Protein AF-A0A364MNM3-F1 (afdb_monomer_lite)

Sequence (128 aa):
MSYVSVPKEEHDSPDAEQLAIKTRDPSGRLCDINIVLALVAVSLCFGMGVFMFFDLAYDQMKPAETTSAPQFQFNCGSSTSEARAAGCRFDSTTFTWVPPACFGEPLMEEFLGSKNWTWSLDELEYSR

InterPro domains:
  IPR053008 Phomopsin biosynthesis-associated protein [PTHR35896] (18-123)

Organism: Aspergillus flavus (NCBI:txid5059)

Secondary structure (DSSP, 8-state):
--PPPPP----------TTS--------S---HHHHHHHHHHHHHHHHHHHHHHHHHHHHHS---------------SSHHHHHHTT-EEETTTTEEE-GGG--HHHHHHHHHSS-------------

pLDDT: mean 75.51, std 19.33, range [38.69, 96.94]

Structure (mmCIF, N/CA/C/O backbone):
data_AF-A0A364MNM3-F1
#
_entry.id   AF-A0A364MNM3-F1
#
loop_
_atom_site.group_PDB
_atom_site.id
_atom_site.type_symbol
_atom_site.label_atom_id
_atom_site.label_alt_id
_atom_site.label_comp_id
_atom_site.label_asym_id
_atom_site.label_entity_id
_atom_site.label_seq_id
_atom_site.pdbx_PDB_ins_code
_atom_site.Cartn_x
_atom_site.Cartn_y
_atom_site.Cartn_z
_atom_site.occupancy
_atom_site.B_iso_or_equiv
_atom_site.auth_seq_id
_atom_site.auth_comp_id
_atom_site.auth_asym_id
_atom_site.auth_atom_id
_atom_site.pdbx_PDB_model_num
ATOM 1 N N . MET A 1 1 ? 55.264 58.672 -22.536 1.00 44.69 1 MET A N 1
ATOM 2 C CA . MET A 1 1 ? 55.292 57.460 -23.381 1.00 44.69 1 MET A CA 1
ATOM 3 C C . MET A 1 1 ? 55.267 57.920 -24.822 1.00 44.69 1 MET A C 1
ATOM 5 O O . MET A 1 1 ? 54.335 58.624 -25.177 1.00 44.69 1 MET A O 1
ATOM 9 N N . SER A 1 2 ? 56.295 57.611 -25.607 1.00 44.75 2 SER A N 1
ATOM 10 C CA . SER A 1 2 ? 56.287 57.901 -27.042 1.00 44.75 2 SER A CA 1
ATOM 11 C C . SER A 1 2 ? 56.931 56.717 -27.744 1.00 44.75 2 SER A C 1
ATOM 13 O O . SER A 1 2 ? 58.132 56.497 -27.611 1.00 44.75 2 SER A O 1
ATOM 15 N N . TYR A 1 3 ? 56.099 55.887 -28.366 1.00 47.59 3 TYR A N 1
ATOM 16 C CA . TYR A 1 3 ? 56.561 54.774 -29.181 1.00 47.59 3 TYR A CA 1
ATOM 17 C C . TYR A 1 3 ? 56.767 55.283 -30.605 1.00 47.59 3 TYR A C 1
ATOM 19 O O . TYR A 1 3 ? 55.880 55.904 -31.187 1.00 47.59 3 TYR A O 1
ATOM 27 N N . VAL A 1 4 ? 57.961 55.035 -31.133 1.00 64.88 4 VAL A N 1
ATOM 28 C CA . VAL A 1 4 ? 58.348 55.327 -32.513 1.00 64.88 4 VAL A CA 1
ATOM 29 C C . VAL A 1 4 ? 57.815 54.202 -33.400 1.00 64.88 4 VAL A C 1
ATOM 31 O O . VAL A 1 4 ? 58.068 53.030 -33.128 1.00 64.88 4 VAL A O 1
ATOM 34 N N . SER A 1 5 ? 57.062 54.542 -34.445 1.00 66.50 5 SER A N 1
ATOM 35 C CA . SER A 1 5 ? 56.583 53.588 -35.451 1.00 66.50 5 SER A CA 1
ATOM 36 C C . SER A 1 5 ? 57.693 53.242 -36.443 1.00 66.50 5 SER A C 1
ATOM 38 O O . SER A 1 5 ? 58.303 54.141 -37.020 1.00 66.50 5 SER A O 1
ATOM 40 N N . VAL A 1 6 ? 57.925 51.946 -36.657 1.00 61.34 6 VAL A N 1
ATOM 41 C CA . VAL A 1 6 ? 58.889 51.423 -37.639 1.00 61.34 6 VAL A CA 1
ATOM 42 C C . VAL A 1 6 ? 58.197 51.252 -39.006 1.00 61.34 6 VAL A C 1
ATOM 44 O O . VAL A 1 6 ? 57.053 50.787 -39.027 1.00 61.34 6 VAL A O 1
ATOM 47 N N . PRO A 1 7 ? 58.839 51.623 -40.134 1.00 57.09 7 PRO A N 1
ATOM 48 C CA . PRO A 1 7 ? 58.269 51.486 -41.477 1.00 57.09 7 PRO A CA 1
ATOM 49 C C . PRO A 1 7 ? 58.069 50.029 -41.910 1.00 57.09 7 PRO A C 1
ATOM 51 O O . PRO A 1 7 ? 58.791 49.125 -41.494 1.00 57.09 7 PRO A O 1
ATOM 54 N N . LYS A 1 8 ? 57.062 49.820 -42.759 1.00 46.16 8 LYS A N 1
ATOM 55 C CA . LYS A 1 8 ? 56.681 48.530 -43.336 1.00 46.16 8 LYS A CA 1
ATOM 56 C C . LYS A 1 8 ? 57.558 48.271 -44.568 1.00 46.16 8 LYS A C 1
ATOM 58 O O . LYS A 1 8 ? 57.409 48.978 -45.556 1.00 46.16 8 LYS A O 1
ATOM 63 N N . GLU A 1 9 ? 58.447 47.283 -44.501 1.00 47.34 9 GLU A N 1
ATOM 64 C CA . GLU A 1 9 ? 59.219 46.836 -45.666 1.00 47.34 9 GLU A CA 1
ATOM 65 C C . GLU A 1 9 ? 58.348 45.917 -46.532 1.00 47.34 9 GLU A C 1
ATOM 67 O O . GLU A 1 9 ? 57.872 44.864 -46.097 1.00 47.34 9 GLU A O 1
ATOM 72 N N . GLU A 1 10 ? 58.098 46.385 -47.749 1.00 51.00 10 GLU A N 1
ATOM 73 C CA . GLU A 1 10 ? 57.408 45.698 -48.830 1.00 51.00 10 GLU A CA 1
ATOM 74 C C . GLU A 1 10 ? 58.451 44.886 -49.600 1.00 51.00 10 GLU A C 1
ATOM 76 O O . GLU A 1 10 ? 59.300 45.445 -50.286 1.00 51.00 10 GLU A O 1
ATOM 81 N N . HIS A 1 11 ? 58.432 43.564 -49.426 1.00 47.31 11 HIS A N 1
ATOM 82 C CA . HIS A 1 11 ? 59.335 42.669 -50.141 1.00 47.31 11 HIS A CA 1
ATOM 83 C C . HIS A 1 11 ? 58.652 42.166 -51.419 1.00 47.31 11 HIS A C 1
ATOM 85 O O . HIS A 1 11 ? 57.806 41.276 -51.360 1.00 47.31 11 HIS A O 1
ATOM 91 N N . ASP A 1 12 ? 59.046 42.791 -52.530 1.00 40.38 12 ASP A N 1
ATOM 92 C CA . ASP A 1 12 ? 59.033 42.368 -53.938 1.00 40.38 12 ASP A CA 1
ATOM 93 C C . ASP A 1 12 ? 57.970 41.361 -54.419 1.00 40.38 12 ASP A C 1
ATOM 95 O O . ASP A 1 12 ? 58.007 40.166 -54.120 1.00 40.38 12 ASP A O 1
ATOM 99 N N . SER A 1 13 ? 57.115 41.851 -55.325 1.00 54.59 13 SER A N 1
ATOM 100 C CA . SER A 1 13 ? 56.492 41.059 -56.396 1.00 54.59 13 SER A CA 1
ATOM 101 C C . SER A 1 13 ? 57.550 40.756 -57.470 1.00 54.59 13 SER A C 1
ATOM 103 O O . SER A 1 13 ? 58.354 41.639 -57.779 1.00 54.59 13 SER A O 1
ATOM 105 N N . PRO A 1 14 ? 57.577 39.553 -58.075 1.00 42.69 14 PRO A N 1
ATOM 106 C CA . PRO A 1 14 ? 56.899 39.432 -59.366 1.00 42.69 14 PRO A CA 1
ATOM 107 C C . PRO A 1 14 ? 56.291 38.043 -59.620 1.00 42.69 14 PRO A C 1
ATOM 109 O O . PRO A 1 14 ? 56.967 37.018 -59.591 1.00 42.69 14 PRO A O 1
ATOM 112 N N . ASP A 1 15 ? 55.001 38.026 -59.935 1.00 49.91 15 ASP A N 1
ATOM 113 C CA . ASP A 1 15 ? 54.444 37.440 -61.161 1.00 49.91 15 ASP A CA 1
ATOM 114 C C . ASP A 1 15 ? 55.298 36.371 -61.870 1.00 49.91 15 ASP A C 1
ATOM 116 O O . ASP A 1 15 ? 55.808 36.572 -62.972 1.00 49.91 15 ASP A O 1
ATOM 120 N N . ALA A 1 16 ? 55.402 35.186 -61.283 1.00 48.28 16 ALA A N 1
ATOM 121 C CA . ALA A 1 16 ? 55.762 33.996 -62.031 1.00 48.28 16 ALA A CA 1
ATOM 122 C C . ALA A 1 16 ? 55.070 32.790 -61.405 1.00 48.28 16 ALA A C 1
ATOM 124 O O . ALA A 1 16 ? 55.284 32.448 -60.248 1.00 48.28 16 ALA A O 1
ATOM 125 N N . GLU A 1 17 ? 54.256 32.134 -62.225 1.00 42.16 17 GLU A N 1
ATOM 126 C CA . GLU A 1 17 ? 53.735 30.793 -61.985 1.00 42.16 17 GLU A CA 1
ATOM 127 C C . GLU A 1 17 ? 52.415 30.677 -61.197 1.00 42.16 17 GLU A C 1
ATOM 129 O O . GLU A 1 17 ? 52.239 29.862 -60.295 1.00 42.16 17 GLU A O 1
ATOM 134 N N . GLN A 1 18 ? 51.379 31.300 -61.766 1.00 47.16 18 GLN A N 1
ATOM 135 C CA . GLN A 1 18 ? 50.028 30.712 -61.916 1.00 47.16 18 GLN A CA 1
ATOM 136 C C . GLN A 1 18 ? 50.027 29.334 -62.649 1.00 47.16 18 GLN A C 1
ATOM 138 O O . GLN A 1 18 ? 49.079 28.980 -63.347 1.00 47.16 18 GLN A O 1
ATOM 143 N N . LEU A 1 19 ? 51.098 28.547 -62.527 1.00 49.34 19 LEU A N 1
ATOM 144 C CA . LEU A 1 19 ? 51.330 27.262 -63.188 1.00 49.34 19 LEU A CA 1
ATOM 145 C C . LEU A 1 19 ? 51.934 26.212 -62.243 1.00 49.34 19 LEU A C 1
ATOM 147 O O . LEU A 1 19 ? 52.217 25.106 -62.684 1.00 49.34 19 LEU A O 1
ATOM 151 N N . ALA A 1 20 ? 52.002 26.455 -60.933 1.00 42.03 20 ALA A N 1
ATOM 152 C CA . ALA A 1 20 ? 51.916 25.338 -60.005 1.00 42.03 20 ALA A CA 1
ATOM 153 C C . ALA A 1 20 ? 50.441 24.950 -59.946 1.00 42.03 20 ALA A C 1
ATOM 155 O O . ALA A 1 20 ? 49.664 25.464 -59.139 1.00 42.03 20 ALA A O 1
ATOM 156 N N . ILE A 1 21 ? 50.053 24.081 -60.885 1.00 46.28 21 ILE A N 1
ATOM 157 C CA . ILE A 1 21 ? 48.891 23.203 -60.790 1.00 46.28 21 ILE A CA 1
ATOM 158 C C . ILE A 1 21 ? 48.682 22.953 -59.301 1.00 46.28 21 ILE A C 1
ATOM 160 O O . ILE A 1 21 ? 49.517 22.307 -58.668 1.00 46.28 21 ILE A O 1
ATOM 164 N N . LYS A 1 22 ? 47.597 23.497 -58.728 1.00 38.69 22 LYS A N 1
ATOM 165 C CA . LYS A 1 22 ? 47.004 22.922 -57.529 1.00 38.69 22 LYS A CA 1
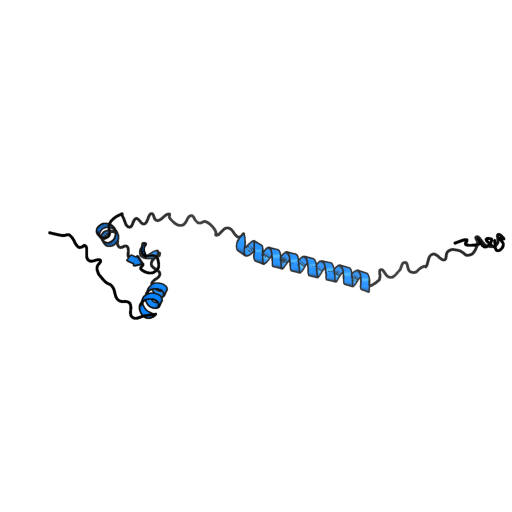ATOM 166 C C . LYS A 1 22 ? 46.823 21.476 -57.941 1.00 38.69 22 LYS A C 1
ATOM 168 O O . LYS A 1 22 ? 45.871 21.161 -58.658 1.00 38.69 22 LYS A O 1
ATOM 173 N N . THR A 1 23 ? 47.782 20.623 -57.592 1.00 47.12 23 THR A N 1
ATOM 174 C CA . THR A 1 23 ? 47.614 19.190 -57.596 1.00 47.12 23 THR A CA 1
ATOM 175 C C . THR A 1 23 ? 46.506 19.030 -56.590 1.00 47.12 23 THR A C 1
ATOM 177 O O . THR A 1 23 ? 46.680 19.039 -55.376 1.00 47.12 23 THR A O 1
ATOM 180 N N . ARG A 1 24 ? 45.299 19.077 -57.150 1.00 46.59 24 ARG A N 1
ATOM 181 C CA . ARG A 1 24 ? 44.133 18.393 -56.677 1.00 46.59 24 ARG A CA 1
ATOM 182 C C . ARG A 1 24 ? 44.686 17.052 -56.263 1.00 46.59 24 ARG A C 1
ATOM 184 O O . ARG A 1 24 ? 45.052 16.259 -57.128 1.00 46.59 24 ARG A O 1
ATOM 191 N N . ASP A 1 25 ? 44.892 16.919 -54.960 1.00 44.88 25 ASP A N 1
ATOM 192 C CA . ASP A 1 25 ? 45.336 15.684 -54.363 1.00 44.88 25 ASP A CA 1
ATOM 193 C C . ASP A 1 25 ? 44.431 14.597 -54.958 1.00 44.88 25 ASP A C 1
ATOM 195 O O . ASP A 1 25 ? 43.201 14.686 -54.836 1.00 44.88 25 ASP A O 1
ATOM 199 N N . PRO A 1 26 ? 44.994 13.644 -55.715 1.00 51.62 26 PRO A N 1
ATOM 200 C CA . PRO A 1 26 ? 44.228 12.585 -56.318 1.00 51.62 26 PRO A CA 1
ATOM 201 C C . PRO A 1 26 ? 44.000 11.459 -55.304 1.00 51.62 26 PRO A C 1
ATOM 203 O O . PRO A 1 26 ? 43.919 10.306 -55.702 1.00 51.62 26 PRO A O 1
ATOM 206 N N . SER A 1 27 ? 43.843 11.737 -54.009 1.00 50.88 27 SER A N 1
ATOM 207 C CA . SER A 1 27 ? 43.362 10.750 -53.038 1.00 50.88 27 SER A CA 1
ATOM 208 C C . SER A 1 27 ? 41.839 10.804 -52.882 1.00 50.88 27 SER A C 1
ATOM 210 O O . SER A 1 27 ? 41.266 10.835 -51.799 1.00 50.88 27 SER A O 1
ATOM 212 N N . GLY A 1 28 ? 41.144 10.793 -54.018 1.00 55.47 28 GLY A N 1
ATOM 213 C CA . GLY A 1 28 ? 39.717 10.496 -54.109 1.00 55.47 28 GLY A CA 1
ATOM 214 C C . GLY A 1 28 ? 39.456 9.002 -54.302 1.00 55.47 28 GLY A C 1
ATOM 215 O O . GLY A 1 28 ? 38.696 8.657 -55.206 1.00 55.47 28 GLY A O 1
ATOM 216 N N . ARG A 1 29 ? 40.109 8.105 -53.541 1.00 59.53 29 ARG A N 1
ATOM 217 C CA . ARG A 1 29 ? 39.884 6.643 -53.661 1.00 59.53 29 ARG A CA 1
ATOM 218 C C . ARG A 1 29 ? 39.941 5.808 -52.384 1.00 59.53 29 ARG A C 1
ATOM 220 O O . ARG A 1 29 ? 39.760 4.599 -52.469 1.00 59.53 29 ARG A O 1
ATOM 227 N N . LEU A 1 30 ? 40.080 6.416 -51.217 1.00 58.88 30 LEU A N 1
ATOM 228 C CA . LEU A 1 30 ? 39.739 5.747 -49.970 1.00 58.88 30 LEU A CA 1
ATOM 229 C C . LEU A 1 30 ? 38.903 6.754 -49.189 1.00 58.88 30 LEU A C 1
ATOM 231 O O . LEU A 1 30 ? 39.448 7.661 -48.579 1.00 58.88 30 LEU A O 1
ATOM 235 N N . CYS A 1 31 ? 37.569 6.650 -49.248 1.00 60.03 31 CYS A N 1
ATOM 236 C CA . CYS A 1 31 ? 36.773 7.111 -48.113 1.00 60.03 31 CYS A CA 1
ATOM 237 C C . CYS A 1 31 ? 37.425 6.446 -46.907 1.00 60.03 31 CYS A C 1
ATOM 239 O O . CYS A 1 31 ? 37.368 5.218 -46.829 1.00 60.03 31 CYS A O 1
ATOM 241 N N . ASP A 1 32 ? 38.162 7.216 -46.102 1.00 69.69 32 ASP A N 1
ATOM 242 C CA . ASP A 1 32 ? 39.060 6.679 -45.087 1.00 69.69 32 ASP A CA 1
ATOM 243 C C . ASP A 1 32 ? 38.313 5.602 -44.321 1.00 69.69 32 ASP A C 1
ATOM 245 O O . ASP A 1 32 ? 37.295 5.873 -43.683 1.00 69.69 32 ASP A O 1
ATOM 249 N N . ILE A 1 33 ? 38.775 4.359 -44.443 1.00 80.25 33 ILE A N 1
ATOM 250 C CA . ILE A 1 33 ? 38.101 3.199 -43.857 1.00 80.25 33 ILE A CA 1
ATOM 251 C C . ILE A 1 33 ? 37.871 3.450 -42.363 1.00 80.25 33 ILE A C 1
ATOM 253 O O . ILE A 1 33 ? 36.827 3.097 -41.839 1.00 80.25 33 ILE A O 1
ATOM 257 N N . ASN A 1 34 ? 38.779 4.177 -41.709 1.00 76.25 34 ASN A N 1
ATOM 258 C CA . ASN A 1 34 ? 38.642 4.635 -40.330 1.00 76.25 34 ASN A CA 1
ATOM 259 C C . ASN A 1 34 ? 37.472 5.611 -40.107 1.00 76.25 34 ASN A C 1
ATOM 261 O O . ASN A 1 34 ? 36.785 5.493 -39.098 1.00 76.25 34 ASN A O 1
ATOM 265 N N . ILE A 1 35 ? 37.208 6.540 -41.032 1.00 84.69 35 ILE A N 1
ATOM 266 C CA . ILE A 1 35 ? 36.047 7.443 -40.972 1.00 84.69 35 ILE A CA 1
ATOM 267 C C . ILE A 1 35 ? 34.762 6.642 -41.181 1.00 84.69 35 ILE A C 1
ATOM 269 O O . ILE A 1 35 ? 33.816 6.797 -40.414 1.00 84.69 35 ILE A O 1
ATOM 273 N N . VAL A 1 36 ? 34.730 5.739 -42.165 1.00 88.50 36 VAL A N 1
ATOM 274 C CA . VAL A 1 36 ? 33.562 4.874 -42.403 1.00 88.50 36 VAL A CA 1
ATOM 275 C C . VAL A 1 36 ? 33.300 3.972 -41.190 1.00 88.50 36 VAL A C 1
ATOM 277 O O . VAL A 1 36 ? 32.165 3.888 -40.729 1.00 88.50 36 VAL A O 1
ATOM 280 N N . LEU A 1 37 ? 34.341 3.367 -40.611 1.00 87.75 37 LEU A N 1
ATOM 281 C CA . LEU A 1 37 ? 34.251 2.552 -39.395 1.00 87.75 37 LEU A CA 1
ATOM 282 C C . LEU A 1 37 ? 33.794 3.371 -38.183 1.00 87.75 37 LEU A C 1
ATOM 284 O O . LEU A 1 37 ? 32.961 2.893 -37.417 1.00 87.75 37 LEU A O 1
ATOM 288 N N . ALA A 1 38 ? 34.279 4.605 -38.023 1.00 92.19 38 ALA A N 1
ATOM 289 C CA . ALA A 1 38 ? 33.847 5.494 -36.948 1.00 92.19 38 ALA A CA 1
ATOM 290 C C . ALA A 1 38 ? 32.366 5.877 -37.089 1.00 92.19 38 ALA A C 1
ATOM 292 O O . ALA A 1 38 ? 31.627 5.833 -36.109 1.00 92.19 38 ALA A O 1
ATOM 293 N N . LEU A 1 39 ? 31.904 6.186 -38.304 1.00 92.50 39 LEU A N 1
ATOM 294 C CA . LEU A 1 39 ? 30.497 6.503 -38.570 1.00 92.50 39 LEU A CA 1
ATOM 295 C C . LEU A 1 39 ? 29.582 5.295 -38.323 1.00 92.50 39 LEU A C 1
ATOM 297 O O . LEU A 1 39 ? 28.506 5.447 -37.739 1.00 92.50 39 LEU A O 1
ATOM 301 N N . VAL A 1 40 ? 30.023 4.093 -38.709 1.00 94.81 40 VAL A N 1
ATOM 302 C CA . VAL A 1 40 ? 29.313 2.839 -38.410 1.00 94.81 40 VAL A CA 1
ATOM 303 C C . VAL A 1 40 ? 29.262 2.601 -36.900 1.00 94.81 40 VAL A C 1
ATOM 305 O O . VAL A 1 40 ? 28.186 2.336 -36.370 1.00 94.81 40 VAL A O 1
ATOM 308 N N . ALA A 1 41 ? 30.379 2.765 -36.188 1.00 94.12 41 ALA A N 1
ATOM 309 C CA . ALA A 1 41 ? 30.437 2.593 -34.738 1.00 94.12 41 ALA A CA 1
ATOM 310 C C . ALA A 1 41 ? 29.534 3.593 -33.998 1.00 94.12 41 ALA A C 1
ATOM 312 O O . ALA A 1 41 ? 28.783 3.195 -33.113 1.00 94.12 41 ALA A O 1
ATOM 313 N N . VAL A 1 42 ? 29.540 4.871 -34.390 1.00 93.81 42 VAL A N 1
ATOM 314 C CA . VAL A 1 42 ? 28.662 5.899 -33.805 1.00 93.81 42 VAL A CA 1
ATOM 315 C C . VAL A 1 42 ? 27.193 5.574 -34.059 1.00 93.81 42 VAL A C 1
ATOM 317 O O . VAL A 1 42 ? 26.383 5.676 -33.141 1.00 93.81 42 VAL A O 1
ATOM 320 N N . SER A 1 43 ? 26.851 5.131 -35.270 1.00 93.38 43 SER A N 1
ATOM 321 C CA . SER A 1 43 ? 25.478 4.744 -35.613 1.00 93.38 43 SER A CA 1
ATOM 322 C C . SER A 1 43 ? 25.012 3.534 -34.801 1.00 93.38 43 SER A C 1
ATOM 324 O O . SER A 1 43 ? 23.881 3.523 -34.321 1.00 93.38 43 SER A O 1
ATOM 326 N N . LEU A 1 44 ? 25.888 2.547 -34.590 1.00 93.25 44 LEU A N 1
ATOM 327 C CA . LEU A 1 44 ? 25.608 1.390 -33.738 1.00 93.25 44 LEU A CA 1
ATOM 328 C C . LEU A 1 44 ? 25.451 1.799 -32.271 1.00 93.25 44 LEU A C 1
ATOM 330 O O . LEU A 1 44 ? 24.477 1.409 -31.642 1.00 93.25 44 LEU A O 1
ATOM 334 N N . CYS A 1 45 ? 26.346 2.627 -31.729 1.00 93.94 45 CYS A N 1
ATOM 335 C CA . CYS A 1 45 ? 26.247 3.116 -30.351 1.00 9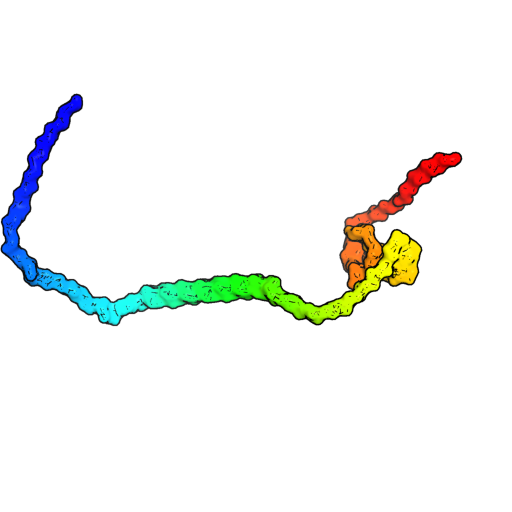3.94 45 CYS A CA 1
ATOM 336 C C . CYS A 1 45 ? 24.972 3.933 -30.123 1.00 93.94 45 CYS A C 1
ATOM 338 O O . CYS A 1 45 ? 24.301 3.759 -29.107 1.00 93.94 45 CYS A O 1
ATOM 340 N N . PHE A 1 46 ? 24.614 4.794 -31.076 1.00 92.50 46 PHE A N 1
ATOM 341 C CA . PHE A 1 46 ? 23.392 5.583 -31.003 1.00 92.50 46 PHE A CA 1
ATOM 342 C C . PHE A 1 46 ? 22.153 4.693 -31.122 1.00 92.50 46 PHE A C 1
ATOM 344 O O . PHE A 1 46 ? 21.254 4.802 -30.297 1.00 92.50 46 PHE A O 1
ATOM 351 N N . GLY A 1 47 ? 22.129 3.756 -32.074 1.00 91.62 47 GLY A N 1
ATOM 352 C CA . GLY A 1 47 ? 21.041 2.790 -32.229 1.00 91.62 47 GLY A CA 1
ATOM 353 C C . GLY A 1 47 ? 20.851 1.905 -30.997 1.00 91.62 47 GLY A C 1
ATOM 354 O O . GLY A 1 47 ? 19.722 1.710 -30.566 1.00 91.62 47 GLY A O 1
ATOM 355 N N . MET A 1 48 ? 21.939 1.439 -30.381 1.00 88.56 48 MET A N 1
ATOM 356 C CA . MET A 1 48 ? 21.908 0.647 -29.146 1.00 88.56 48 MET A CA 1
ATOM 357 C C . MET A 1 48 ? 21.456 1.477 -27.942 1.00 88.56 48 MET A C 1
ATOM 359 O O . MET A 1 48 ? 20.666 0.996 -27.139 1.00 88.56 48 MET A O 1
ATOM 363 N N . GLY A 1 49 ? 21.923 2.722 -27.813 1.00 89.44 49 GLY A N 1
ATOM 364 C CA . GLY A 1 49 ? 21.490 3.629 -26.748 1.00 89.44 49 GLY A CA 1
ATOM 365 C C . GLY A 1 49 ? 20.014 4.001 -26.874 1.00 89.44 49 GLY A C 1
ATOM 366 O O . GLY A 1 49 ? 19.293 3.986 -25.884 1.00 89.44 49 GLY A O 1
ATOM 367 N N . VAL A 1 50 ? 19.551 4.254 -28.101 1.00 89.38 50 VAL A N 1
ATOM 368 C CA . VAL A 1 50 ? 18.136 4.451 -28.424 1.00 89.38 50 VAL A CA 1
ATOM 369 C C . VAL A 1 50 ? 17.358 3.183 -28.093 1.00 89.38 50 VAL A C 1
ATOM 371 O O . VAL A 1 50 ? 16.404 3.273 -27.341 1.00 89.38 50 VAL A O 1
ATOM 374 N N . PHE A 1 51 ? 17.782 2.008 -28.554 1.00 84.12 51 PHE A N 1
ATOM 375 C CA . PHE A 1 51 ? 17.101 0.741 -28.280 1.00 84.12 51 PHE A CA 1
ATOM 376 C C . PHE A 1 51 ? 16.992 0.454 -26.777 1.00 84.12 51 PHE A C 1
ATOM 378 O O . PHE A 1 51 ? 15.894 0.226 -26.301 1.00 84.12 51 PHE A O 1
ATOM 385 N N . MET A 1 52 ? 18.076 0.601 -26.008 1.00 82.94 52 MET A N 1
ATOM 386 C CA . MET A 1 52 ? 18.052 0.428 -24.548 1.00 82.94 52 MET A CA 1
ATOM 387 C C . MET A 1 52 ? 17.177 1.466 -23.836 1.00 82.94 52 MET A C 1
ATOM 389 O O . MET A 1 52 ? 16.482 1.142 -22.876 1.00 82.94 52 MET A O 1
ATOM 393 N N . PHE A 1 53 ? 17.219 2.725 -24.279 1.00 79.06 53 PHE A N 1
ATOM 394 C CA . PHE A 1 53 ? 16.378 3.782 -23.722 1.00 79.06 53 PHE A CA 1
ATOM 395 C C . PHE A 1 53 ? 14.905 3.548 -24.057 1.00 79.06 53 PHE A C 1
ATOM 397 O O . PHE A 1 53 ? 14.043 3.753 -23.205 1.00 79.06 53 PHE A O 1
ATOM 404 N N . PHE A 1 54 ? 14.625 3.080 -25.275 1.00 73.94 54 PHE A N 1
ATOM 405 C CA . PHE A 1 54 ? 13.305 2.648 -25.686 1.00 73.94 54 PHE A CA 1
ATOM 406 C C . PHE A 1 54 ? 12.881 1.425 -24.893 1.00 73.94 54 PHE A C 1
ATOM 408 O O . PHE A 1 54 ? 11.812 1.520 -24.347 1.00 73.94 54 PHE A O 1
ATOM 415 N N . ASP A 1 55 ? 13.667 0.367 -24.700 1.00 75.50 55 ASP A N 1
ATOM 416 C CA . ASP A 1 55 ? 13.280 -0.793 -23.879 1.00 75.50 55 ASP A CA 1
ATOM 417 C C . ASP A 1 55 ? 12.967 -0.400 -22.424 1.00 75.50 55 ASP A C 1
ATOM 419 O O . ASP A 1 55 ? 11.919 -0.773 -21.900 1.00 75.50 55 ASP A O 1
ATOM 423 N N . LEU A 1 56 ? 13.806 0.431 -21.786 1.00 69.50 56 LEU A N 1
ATOM 424 C CA . LEU A 1 56 ? 13.568 0.908 -20.415 1.00 69.50 56 LEU A CA 1
ATOM 425 C C . LEU A 1 56 ? 12.322 1.806 -20.318 1.00 69.50 56 LEU A C 1
ATOM 427 O O . LEU A 1 56 ? 11.561 1.717 -19.354 1.00 69.50 56 LEU A O 1
ATOM 431 N N . ALA A 1 57 ? 12.099 2.676 -21.306 1.00 71.81 57 ALA A N 1
ATOM 432 C CA . ALA A 1 57 ? 10.905 3.517 -21.377 1.00 71.81 57 ALA A CA 1
ATOM 433 C C . ALA A 1 57 ? 9.662 2.742 -21.856 1.00 71.81 57 ALA A C 1
ATOM 435 O O . ALA A 1 57 ? 8.540 3.092 -21.501 1.00 71.81 57 ALA A O 1
ATOM 436 N N . TYR A 1 58 ? 9.850 1.684 -22.638 1.00 70.69 58 TYR A N 1
ATOM 437 C CA . TYR A 1 58 ? 8.821 0.843 -23.242 1.00 70.69 58 TYR A CA 1
ATOM 438 C C . TYR A 1 58 ? 8.272 -0.138 -22.220 1.00 70.69 58 TYR A C 1
ATOM 440 O O . TYR A 1 58 ? 7.061 -0.323 -22.177 1.00 70.69 58 TYR A O 1
ATOM 448 N N . ASP A 1 59 ? 9.104 -0.664 -21.320 1.00 64.38 59 ASP A N 1
ATOM 449 C CA . ASP A 1 59 ? 8.623 -1.408 -20.154 1.00 64.38 59 ASP A CA 1
ATOM 450 C C . ASP A 1 59 ? 7.742 -0.535 -19.244 1.00 64.38 59 ASP A C 1
ATOM 452 O O . ASP A 1 59 ? 6.775 -1.029 -18.668 1.00 64.38 59 ASP A O 1
ATOM 456 N N . GLN A 1 60 ? 8.013 0.774 -19.164 1.00 62.50 60 GLN A N 1
ATOM 457 C CA . GLN A 1 60 ? 7.173 1.730 -18.428 1.00 62.50 60 GLN A CA 1
ATOM 458 C C . GLN A 1 60 ? 5.917 2.161 -19.210 1.00 62.50 60 GLN A C 1
ATOM 460 O O . GLN A 1 60 ? 4.908 2.512 -18.601 1.00 62.50 60 GLN A O 1
ATOM 465 N N . MET A 1 61 ? 5.965 2.157 -20.548 1.00 58.78 61 MET A N 1
ATOM 466 C CA . MET A 1 61 ? 4.857 2.581 -21.417 1.00 58.78 61 MET A CA 1
ATOM 467 C C . MET A 1 61 ? 3.995 1.446 -21.945 1.00 58.78 61 MET A C 1
ATOM 469 O O . MET A 1 61 ? 2.965 1.741 -22.553 1.00 58.78 61 MET A O 1
ATOM 473 N N . LYS A 1 62 ? 4.361 0.178 -21.729 1.00 63.47 62 LYS A N 1
ATOM 474 C CA . LYS A 1 62 ? 3.466 -0.938 -22.004 1.00 63.47 62 LYS A CA 1
ATOM 475 C C . LYS A 1 62 ? 2.226 -0.690 -21.149 1.00 63.47 62 LYS A C 1
ATOM 477 O O . LYS A 1 62 ? 2.322 -0.781 -19.923 1.00 63.47 62 LYS A O 1
ATOM 482 N N . PRO A 1 63 ? 1.074 -0.334 -21.749 1.00 57.31 63 PRO A N 1
ATOM 483 C CA . PRO A 1 63 ? -0.148 -0.259 -20.983 1.00 57.31 63 PRO A CA 1
ATOM 484 C C . PRO A 1 63 ? -0.283 -1.655 -20.402 1.00 57.31 63 PRO A C 1
ATOM 486 O O . PRO A 1 63 ? -0.271 -2.632 -21.159 1.00 57.31 63 PRO A O 1
ATOM 489 N N . ALA A 1 64 ? -0.320 -1.769 -19.074 1.00 61.12 64 ALA A N 1
ATOM 490 C CA . ALA A 1 64 ? -0.838 -2.976 -18.466 1.00 61.12 64 ALA A CA 1
ATOM 491 C C . ALA A 1 64 ? -2.137 -3.242 -19.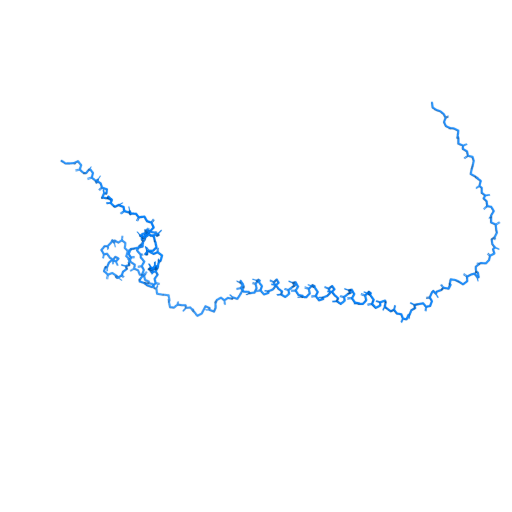219 1.00 61.12 64 ALA A C 1
ATOM 493 O O . ALA A 1 64 ? -2.998 -2.358 -19.240 1.00 61.12 64 ALA A O 1
ATOM 494 N N . GLU A 1 65 ? -2.188 -4.360 -19.952 1.00 56.06 65 GLU A N 1
ATOM 495 C CA . GLU A 1 65 ? -3.373 -4.830 -20.657 1.00 56.06 65 GLU A CA 1
ATOM 496 C C . GLU A 1 65 ? -4.495 -4.694 -19.645 1.00 56.06 65 GLU A C 1
ATOM 498 O O . GLU A 1 65 ? -4.601 -5.467 -18.691 1.00 56.06 65 GLU A O 1
ATOM 503 N N . THR A 1 66 ? -5.260 -3.613 -19.780 1.00 55.62 66 THR A N 1
ATOM 504 C CA . THR A 1 66 ? -6.362 -3.309 -18.892 1.00 55.62 66 THR A CA 1
ATOM 505 C C . THR A 1 66 ? -7.485 -4.157 -19.448 1.00 55.62 66 THR A C 1
ATOM 507 O O . THR A 1 66 ? -8.495 -3.662 -19.936 1.00 55.62 66 THR A O 1
ATOM 510 N N . THR A 1 67 ? -7.298 -5.480 -19.371 1.00 54.97 67 THR A N 1
ATOM 511 C CA . THR A 1 67 ? -8.390 -6.347 -18.975 1.00 54.97 67 THR A CA 1
ATOM 512 C C . THR A 1 67 ? -8.898 -5.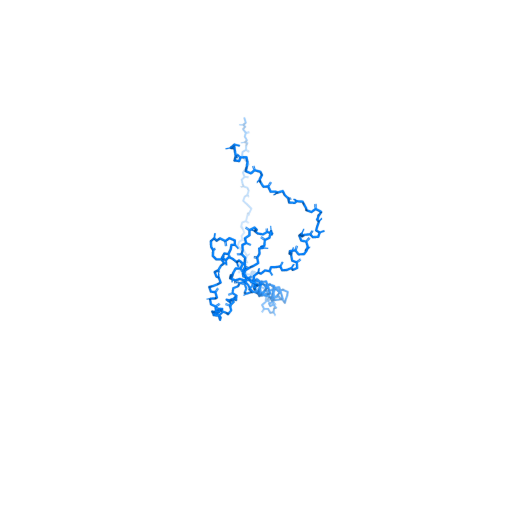660 -17.733 1.00 54.97 67 THR A C 1
ATOM 514 O O . THR A 1 67 ? -8.207 -5.668 -16.716 1.00 54.97 67 THR A O 1
ATOM 517 N N . SER A 1 68 ? -9.990 -4.910 -17.884 1.00 64.31 68 SER A N 1
ATOM 518 C CA . SER A 1 68 ? -10.644 -4.203 -16.803 1.00 64.31 68 SER A CA 1
ATOM 519 C C . SER A 1 68 ? -10.836 -5.248 -15.727 1.00 64.31 68 SER A C 1
ATOM 521 O O . SER A 1 68 ? -11.730 -6.093 -15.845 1.00 64.31 68 SER A O 1
ATOM 523 N N . ALA A 1 69 ? -9.914 -5.269 -14.759 1.00 63.47 69 ALA A N 1
ATOM 524 C CA . ALA A 1 69 ? -9.988 -6.186 -13.651 1.00 63.47 69 ALA A CA 1
ATOM 525 C C . ALA A 1 69 ? -11.404 -5.989 -13.130 1.00 63.47 69 ALA A C 1
ATOM 527 O O . ALA A 1 69 ? -11.820 -4.819 -13.041 1.00 63.47 69 ALA A O 1
ATOM 528 N N . PRO A 1 70 ? -12.179 -7.073 -12.924 1.00 57.44 70 PRO A N 1
ATOM 529 C CA . PRO A 1 70 ? -13.527 -6.934 -12.411 1.00 57.44 70 PRO A CA 1
ATOM 530 C C . PRO A 1 70 ? -13.421 -5.952 -11.258 1.00 57.44 70 PRO A C 1
ATOM 532 O O . PRO A 1 70 ? -12.616 -6.168 -10.350 1.00 57.44 70 PRO A O 1
ATOM 535 N N . GLN A 1 71 ? -14.097 -4.808 -11.404 1.00 57.38 71 GLN A N 1
ATOM 536 C CA . GLN A 1 71 ? -14.089 -3.740 -10.418 1.00 57.38 71 GLN A CA 1
ATOM 537 C C . GLN A 1 71 ? -14.830 -4.321 -9.225 1.00 57.38 71 GLN A C 1
ATOM 539 O O . GLN A 1 71 ? -16.034 -4.133 -9.064 1.00 57.38 71 GLN A O 1
ATOM 544 N N . PHE A 1 72 ? -14.135 -5.151 -8.455 1.00 60.75 72 PHE A N 1
ATOM 545 C CA . PHE A 1 72 ? -14.650 -5.707 -7.237 1.00 60.75 72 PHE A CA 1
ATOM 546 C C . PHE A 1 72 ? -14.730 -4.520 -6.298 1.00 60.75 72 PHE A C 1
ATOM 548 O O . PHE A 1 72 ? -13.737 -4.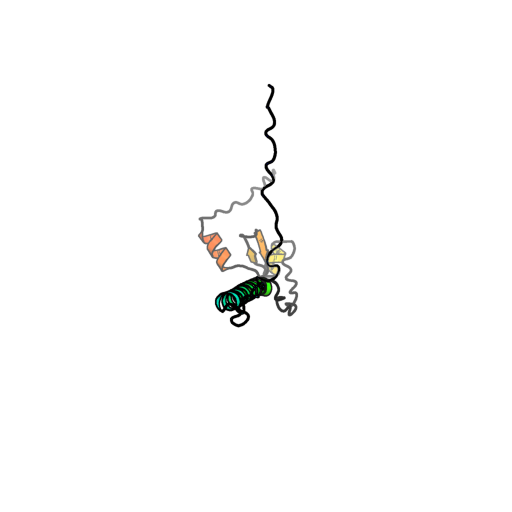074 -5.725 1.00 60.75 72 PHE A O 1
ATOM 555 N N . GLN A 1 73 ? -15.934 -3.971 -6.200 1.00 66.50 73 GLN A N 1
ATOM 556 C CA . GLN A 1 73 ? -16.299 -3.058 -5.139 1.00 66.50 73 GLN A CA 1
ATOM 557 C C . GLN A 1 73 ? -16.317 -3.871 -3.849 1.00 66.50 73 GLN A C 1
ATOM 559 O O . GLN A 1 73 ? -17.362 -4.311 -3.374 1.00 66.50 73 GLN A O 1
ATOM 564 N N . PHE A 1 74 ? -15.136 -4.140 -3.309 1.00 77.56 74 PHE A N 1
ATOM 565 C CA . PHE A 1 74 ? -15.035 -4.672 -1.972 1.00 77.56 74 PHE A CA 1
ATOM 566 C C . PHE A 1 74 ? -15.293 -3.519 -1.005 1.00 77.56 74 PHE A C 1
ATOM 568 O O . PHE A 1 74 ? -14.521 -2.565 -0.935 1.00 77.56 74 PHE A O 1
ATOM 575 N N . ASN A 1 75 ? -16.410 -3.589 -0.291 1.00 88.12 75 ASN A N 1
ATOM 576 C CA . ASN A 1 75 ? -16.787 -2.594 0.698 1.00 88.12 75 ASN A CA 1
ATOM 577 C C . ASN A 1 75 ? -16.628 -3.202 2.096 1.00 88.12 75 ASN A C 1
ATOM 579 O O . ASN A 1 75 ? -17.343 -4.139 2.444 1.00 88.12 75 ASN A O 1
ATOM 583 N N . CYS A 1 76 ? -15.695 -2.667 2.884 1.00 93.75 76 CYS A N 1
ATOM 584 C CA . CYS A 1 76 ? -15.489 -3.056 4.282 1.00 93.75 76 CYS A CA 1
ATOM 585 C C . CYS A 1 76 ? -16.356 -2.247 5.262 1.00 93.75 76 CYS A C 1
ATOM 587 O O . CYS A 1 76 ? -16.191 -2.355 6.472 1.00 93.75 76 CYS A O 1
ATOM 589 N N . GLY A 1 77 ? -17.286 -1.444 4.751 1.00 92.31 77 GLY A N 1
ATOM 590 C CA . GLY A 1 77 ? -18.179 -0.614 5.541 1.00 92.31 77 GLY A CA 1
ATOM 591 C C . GLY A 1 77 ? -17.472 0.537 6.249 1.00 92.31 77 GLY A C 1
ATOM 592 O O . GLY A 1 77 ? -16.348 0.923 5.927 1.00 92.31 77 GLY A O 1
ATOM 593 N N . SER A 1 78 ? -18.183 1.102 7.216 1.00 93.19 78 SER A N 1
ATOM 594 C CA . SER A 1 78 ? -17.774 2.275 7.997 1.00 93.19 78 SER A CA 1
ATOM 595 C C . SER A 1 78 ? -17.513 1.956 9.471 1.00 93.19 78 SER A C 1
ATOM 597 O O . SER A 1 78 ? -16.970 2.782 10.203 1.00 93.19 78 SER A O 1
ATOM 599 N N . SER A 1 79 ? -17.880 0.751 9.914 1.00 95.06 79 SER A N 1
ATOM 600 C CA . SER A 1 79 ? -17.717 0.286 11.289 1.00 95.06 79 SER A CA 1
ATOM 601 C C . SER A 1 79 ? -16.902 -1.006 11.357 1.00 95.06 79 SER A C 1
ATOM 603 O O . SER A 1 79 ? -16.889 -1.817 10.432 1.00 95.06 79 SER A O 1
ATOM 605 N N . THR A 1 80 ? -16.243 -1.246 12.495 1.00 94.19 80 THR A N 1
ATOM 606 C CA . THR A 1 80 ? -15.501 -2.499 12.731 1.00 94.19 80 THR A CA 1
ATOM 607 C C . THR A 1 80 ? -16.408 -3.732 12.683 1.00 94.19 80 THR A C 1
ATOM 609 O O . THR A 1 80 ? -15.961 -4.814 12.305 1.00 94.19 80 THR A O 1
ATOM 612 N N . SER A 1 81 ? -17.683 -3.592 13.055 1.00 96.31 81 SER A N 1
ATOM 613 C CA . SER A 1 81 ? -18.693 -4.645 12.914 1.00 96.31 81 SER A CA 1
ATOM 614 C C . SER A 1 81 ? -19.020 -4.944 11.454 1.00 96.31 81 SER A C 1
ATOM 616 O O . SER A 1 81 ? -19.050 -6.115 11.082 1.00 96.31 81 SER A O 1
ATOM 618 N N . GLU A 1 82 ? -19.218 -3.915 10.625 1.00 95.31 82 GLU A N 1
ATOM 619 C CA . GLU A 1 82 ? -19.478 -4.087 9.190 1.00 95.31 82 GLU A CA 1
ATOM 620 C C . GLU A 1 82 ? -18.289 -4.729 8.484 1.00 95.31 82 GLU A C 1
ATOM 622 O O . GLU A 1 82 ? -18.478 -5.687 7.740 1.00 95.31 82 GLU A O 1
ATOM 627 N N . ALA A 1 83 ? -17.067 -4.280 8.779 1.00 95.81 83 ALA A N 1
ATOM 628 C CA . ALA A 1 83 ? -15.859 -4.824 8.170 1.00 95.81 83 ALA A CA 1
ATOM 629 C C . ALA A 1 83 ? -15.696 -6.321 8.445 1.00 95.81 83 ALA A C 1
ATOM 631 O O . ALA A 1 83 ? -15.436 -7.103 7.529 1.00 95.81 83 ALA A O 1
ATOM 632 N N . ARG A 1 84 ? -15.908 -6.742 9.699 1.00 95.00 84 ARG A N 1
ATOM 633 C CA . ARG A 1 84 ? -15.870 -8.164 10.064 1.00 95.00 84 ARG A CA 1
ATOM 634 C C . ARG A 1 84 ? -16.996 -8.952 9.401 1.00 95.00 84 ARG A C 1
ATOM 636 O O . ARG A 1 84 ? -16.743 -10.046 8.908 1.00 95.00 84 ARG A O 1
ATOM 643 N N . ALA A 1 85 ? -18.214 -8.407 9.364 1.00 95.50 85 ALA A N 1
ATOM 644 C CA . ALA A 1 85 ? -19.350 -9.050 8.701 1.00 95.50 85 ALA A CA 1
ATOM 645 C C . ALA A 1 85 ? -19.130 -9.201 7.185 1.00 95.50 85 ALA A C 1
ATOM 647 O O . ALA A 1 85 ? -19.541 -10.201 6.602 1.00 95.50 85 ALA A O 1
ATOM 648 N N . ALA A 1 86 ? -18.427 -8.249 6.567 1.00 92.81 86 ALA A N 1
ATOM 649 C CA . ALA A 1 86 ? -18.013 -8.284 5.167 1.00 92.81 86 ALA A CA 1
ATOM 650 C C . ALA A 1 86 ? -16.807 -9.211 4.900 1.00 92.81 86 ALA A C 1
ATOM 652 O O . ALA A 1 86 ? -16.387 -9.356 3.753 1.00 92.81 86 ALA A O 1
ATOM 653 N N . GLY A 1 87 ? -16.233 -9.840 5.932 1.00 94.19 87 GLY A N 1
ATOM 654 C CA . GLY A 1 87 ? -15.064 -10.713 5.804 1.00 94.19 87 GLY A CA 1
ATOM 655 C C . GLY A 1 87 ? -13.751 -9.966 5.558 1.00 94.19 87 GLY A C 1
ATOM 656 O O . GLY A 1 87 ? -12.759 -10.586 5.173 1.00 94.19 87 GLY A O 1
ATOM 657 N N . CYS A 1 88 ? -13.720 -8.651 5.777 1.00 95.75 88 CYS A N 1
ATOM 658 C CA . CYS A 1 88 ? -12.496 -7.872 5.680 1.00 95.75 88 CYS A CA 1
ATOM 659 C C . CYS A 1 88 ? -11.535 -8.183 6.832 1.00 95.75 88 CYS A C 1
ATOM 661 O O . CYS A 1 88 ? -11.926 -8.561 7.941 1.00 95.75 88 CYS A O 1
ATOM 663 N N . ARG A 1 89 ? -10.246 -7.994 6.560 1.00 95.94 89 ARG A N 1
ATOM 664 C CA . ARG A 1 89 ? -9.138 -8.191 7.495 1.00 95.94 89 ARG A CA 1
ATOM 665 C C . ARG A 1 89 ? -8.620 -6.819 7.920 1.00 95.94 89 ARG A C 1
ATOM 667 O O . ARG A 1 89 ? -8.540 -5.914 7.096 1.00 95.94 89 ARG A O 1
ATOM 674 N N . PHE A 1 90 ? -8.287 -6.654 9.197 1.00 95.75 90 PHE A N 1
ATOM 675 C CA . PHE A 1 90 ? -7.654 -5.423 9.663 1.00 95.75 90 PHE A CA 1
ATOM 676 C C . PHE A 1 90 ? -6.155 -5.493 9.391 1.00 95.75 90 PHE A C 1
ATOM 678 O O . PHE A 1 90 ? -5.479 -6.384 9.906 1.00 95.75 90 PHE A O 1
ATOM 685 N N . ASP A 1 91 ? -5.655 -4.569 8.583 1.00 95.31 91 ASP A N 1
ATOM 686 C CA . ASP A 1 91 ? -4.239 -4.418 8.298 1.00 95.31 91 ASP A CA 1
ATOM 687 C C . ASP A 1 91 ? -3.639 -3.357 9.231 1.00 95.31 91 ASP A C 1
ATOM 689 O O . ASP A 1 91 ? -3.885 -2.166 9.067 1.00 95.31 91 ASP A O 1
ATOM 693 N N . SER A 1 92 ? -2.857 -3.782 10.225 1.00 93.69 92 SER A N 1
ATOM 694 C CA . SER A 1 92 ? -2.132 -2.891 11.136 1.00 93.69 92 SER A CA 1
ATOM 695 C C . SER A 1 92 ? -0.982 -2.125 10.475 1.00 93.69 92 SER A C 1
ATOM 697 O O . SER A 1 92 ? -0.574 -1.103 11.023 1.00 93.69 92 SER A O 1
ATOM 699 N N . THR A 1 93 ? -0.480 -2.558 9.313 1.00 92.56 93 THR A N 1
ATOM 700 C CA . THR A 1 93 ? 0.615 -1.868 8.608 1.00 92.56 93 THR A CA 1
ATOM 701 C C . THR A 1 93 ? 0.133 -0.591 7.923 1.00 92.56 93 THR A C 1
ATOM 703 O O . THR A 1 93 ? 0.851 0.405 7.879 1.00 92.56 93 THR A O 1
ATOM 706 N N . THR A 1 94 ? -1.114 -0.598 7.448 1.00 92.00 94 THR A N 1
ATOM 707 C CA . THR A 1 94 ? -1.784 0.549 6.813 1.00 92.00 94 THR A CA 1
ATOM 708 C C . THR A 1 94 ? -2.918 1.131 7.662 1.00 92.00 94 THR A C 1
ATOM 710 O O . THR A 1 94 ? -3.526 2.132 7.289 1.00 92.00 94 THR A O 1
ATOM 713 N N . PHE A 1 95 ? -3.183 0.521 8.820 1.00 92.31 95 PHE A N 1
ATOM 714 C CA . PHE A 1 95 ? -4.230 0.870 9.780 1.00 92.31 95 PHE A CA 1
ATOM 715 C C . PHE A 1 95 ? -5.629 0.982 9.153 1.00 92.31 95 PHE A C 1
ATOM 717 O O . PHE A 1 95 ? -6.388 1.915 9.423 1.00 92.31 95 PHE A O 1
ATOM 724 N N . THR A 1 96 ? -5.981 0.025 8.294 1.00 94.25 96 THR A N 1
ATOM 725 C CA . THR A 1 96 ? -7.250 0.035 7.558 1.00 94.25 96 THR A CA 1
ATOM 726 C C . THR A 1 96 ? -7.868 -1.355 7.437 1.00 94.25 96 THR A C 1
ATOM 728 O O . THR A 1 96 ? -7.194 -2.379 7.558 1.00 94.25 96 THR A O 1
ATOM 731 N N . TRP A 1 97 ? -9.180 -1.406 7.211 1.00 96.25 97 TRP A N 1
ATOM 732 C CA . TRP A 1 97 ? -9.870 -2.651 6.884 1.00 96.25 97 TRP A CA 1
ATOM 733 C C . TRP A 1 97 ? -9.758 -2.907 5.389 1.00 96.25 97 TRP A C 1
ATOM 735 O O . TRP A 1 97 ? -10.194 -2.085 4.583 1.00 96.25 97 TRP A O 1
ATOM 745 N N . VAL A 1 98 ? -9.198 -4.058 5.028 1.00 95.19 98 VAL A N 1
ATOM 746 C CA . VAL A 1 98 ? -8.970 -4.439 3.636 1.00 95.19 98 VAL A CA 1
ATOM 747 C C . VAL A 1 98 ? -9.700 -5.730 3.276 1.00 95.19 98 VAL A C 1
ATOM 749 O O . VAL A 1 98 ? -9.880 -6.612 4.123 1.00 95.19 98 VAL A O 1
ATOM 752 N N . PRO A 1 99 ? -10.105 -5.891 2.010 1.00 94.25 99 PRO A N 1
ATOM 753 C CA . PRO A 1 99 ? -10.628 -7.157 1.516 1.00 94.25 99 PRO A CA 1
ATOM 754 C C . PRO A 1 99 ? -9.561 -8.258 1.614 1.00 94.25 99 PRO A C 1
ATOM 756 O O . PRO A 1 99 ? -8.373 -7.953 1.498 1.00 94.25 99 PRO A O 1
ATOM 759 N N . PRO A 1 100 ? -9.938 -9.545 1.735 1.00 92.38 100 PRO A N 1
ATOM 760 C CA . PRO A 1 100 ? -8.972 -10.642 1.837 1.00 92.38 100 PRO A CA 1
ATOM 761 C C . PRO A 1 100 ? -7.938 -10.684 0.706 1.00 92.38 100 PRO A C 1
ATOM 763 O O . PRO A 1 100 ? -6.776 -10.973 0.955 1.00 92.38 100 PRO A O 1
ATOM 766 N N . ALA A 1 101 ? -8.339 -10.340 -0.522 1.00 89.69 101 ALA A N 1
ATOM 767 C CA . ALA A 1 101 ? -7.443 -10.301 -1.679 1.00 89.69 101 ALA A CA 1
ATOM 768 C C . ALA A 1 101 ? -6.358 -9.211 -1.583 1.00 89.69 101 ALA A C 1
ATOM 770 O O . ALA A 1 101 ? -5.341 -9.293 -2.265 1.00 89.69 101 ALA A O 1
ATOM 771 N N . CYS A 1 102 ? -6.579 -8.193 -0.751 1.00 90.88 102 CYS A N 1
ATOM 772 C CA . CYS A 1 102 ? -5.657 -7.083 -0.533 1.00 90.88 102 CYS A CA 1
ATOM 773 C C . CYS A 1 102 ? -4.882 -7.222 0.783 1.00 90.88 102 CYS A C 1
ATOM 775 O O . CYS A 1 102 ? -4.046 -6.374 1.084 1.00 90.88 102 CYS A O 1
ATOM 777 N N . PHE A 1 103 ? -5.163 -8.252 1.585 1.00 94.69 103 PHE A N 1
ATOM 778 C CA . PHE A 1 103 ? -4.480 -8.457 2.852 1.00 94.69 103 PHE A CA 1
ATOM 779 C C . PHE A 1 103 ? -3.071 -9.004 2.608 1.00 94.69 103 PHE A C 1
ATOM 781 O O . PHE A 1 103 ? -2.897 -10.149 2.189 1.00 94.69 103 PHE A O 1
ATOM 788 N N . GLY A 1 104 ? -2.060 -8.177 2.871 1.00 94.44 104 GLY A N 1
ATOM 789 C CA . GLY A 1 104 ? -0.652 -8.542 2.737 1.00 94.44 104 GLY A CA 1
ATOM 790 C C . GLY A 1 104 ? -0.181 -9.448 3.871 1.00 94.44 104 GLY A C 1
ATOM 791 O O . GLY A 1 104 ? 0.544 -8.993 4.749 1.00 94.44 104 GLY A O 1
ATOM 792 N N . GLU A 1 105 ? -0.577 -10.722 3.857 1.00 95.06 105 GLU A N 1
ATOM 793 C CA . GLU A 1 105 ? -0.274 -11.674 4.937 1.00 95.06 105 GLU A CA 1
ATOM 794 C C . GLU A 1 105 ? 1.232 -11.800 5.253 1.00 95.06 105 GLU A C 1
ATOM 796 O O . GLU A 1 105 ? 1.582 -11.630 6.420 1.00 95.06 105 GLU A O 1
ATOM 801 N N . PRO A 1 106 ? 2.150 -11.944 4.271 1.00 95.56 106 PRO A N 1
ATOM 802 C CA . PRO A 1 106 ? 3.584 -12.024 4.570 1.00 95.56 106 PRO A CA 1
ATOM 803 C C . PRO A 1 106 ? 4.135 -10.750 5.224 1.00 95.56 106 PRO A C 1
ATOM 805 O O . PRO A 1 106 ? 4.957 -10.814 6.134 1.00 95.56 106 PRO A O 1
ATOM 808 N N . LEU A 1 107 ? 3.654 -9.583 4.780 1.00 95.00 107 LEU A N 1
ATOM 809 C CA . LEU A 1 107 ? 4.069 -8.293 5.330 1.00 95.00 107 LEU A CA 1
ATOM 810 C C . LEU A 1 107 ? 3.536 -8.106 6.754 1.00 95.00 107 LEU A C 1
ATOM 812 O O . LEU A 1 107 ? 4.238 -7.586 7.616 1.00 95.00 107 LEU A O 1
ATOM 816 N N . MET A 1 108 ? 2.305 -8.552 7.009 1.00 95.94 108 MET A N 1
ATOM 817 C CA . MET A 1 108 ? 1.714 -8.543 8.341 1.00 95.94 108 MET A CA 1
ATOM 818 C C . MET A 1 108 ? 2.511 -9.415 9.310 1.00 95.94 108 MET A C 1
ATOM 820 O O . MET A 1 108 ? 2.806 -8.991 10.426 1.00 95.94 108 MET A O 1
ATOM 824 N N . GLU A 1 109 ? 2.863 -10.630 8.890 1.00 95.81 109 GLU A N 1
ATOM 825 C CA . GLU A 1 109 ? 3.656 -11.561 9.694 1.00 95.81 109 GLU A CA 1
ATOM 826 C C . GLU A 1 109 ? 5.039 -10.989 10.014 1.00 95.81 109 GLU A C 1
ATOM 828 O O . GLU A 1 109 ? 5.463 -11.023 11.171 1.00 95.81 109 GLU A O 1
ATOM 833 N N . GLU A 1 110 ? 5.711 -10.392 9.026 1.00 96.69 110 GLU A N 1
ATOM 834 C CA . GLU A 1 110 ? 6.986 -9.702 9.235 1.00 96.69 110 GLU A CA 1
ATOM 835 C C . GLU A 1 110 ? 6.832 -8.524 10.207 1.00 96.69 110 GLU A C 1
ATOM 837 O O . GLU A 1 110 ? 7.603 -8.397 11.164 1.00 96.69 110 GLU A O 1
ATOM 842 N N . PHE A 1 111 ? 5.810 -7.685 10.012 1.00 94.94 111 PHE A N 1
ATOM 843 C CA . PHE A 1 111 ? 5.550 -6.534 10.871 1.00 94.94 111 PHE A CA 1
ATOM 844 C C . PHE A 1 111 ? 5.324 -6.967 12.322 1.00 94.94 111 PHE A C 1
ATOM 846 O O . PHE A 1 111 ? 6.000 -6.462 13.225 1.00 94.94 111 PHE A O 1
ATOM 853 N N . LEU A 1 112 ? 4.442 -7.945 12.548 1.00 94.62 112 LEU A N 1
ATOM 854 C CA . LEU A 1 112 ? 4.138 -8.485 13.874 1.00 94.62 112 LEU A CA 1
ATOM 855 C C . LEU A 1 112 ? 5.329 -9.230 14.496 1.00 94.62 112 LEU A C 1
ATOM 857 O O . LEU A 1 112 ? 5.486 -9.191 15.714 1.00 94.62 112 LEU A O 1
ATOM 861 N N . GLY A 1 113 ? 6.180 -9.867 13.687 1.00 96.56 113 GLY A N 1
ATOM 862 C CA . GLY A 1 113 ? 7.387 -10.565 14.140 1.00 96.56 113 GLY A CA 1
ATOM 863 C C . GLY A 1 113 ? 8.593 -9.656 14.404 1.00 96.56 113 GLY A C 1
ATOM 864 O O . GLY A 1 113 ? 9.526 -10.059 15.098 1.00 96.56 113 GLY A O 1
ATOM 865 N N . SER A 1 114 ? 8.594 -8.423 13.886 1.00 96.94 114 SER A N 1
ATOM 866 C CA . SER A 1 114 ? 9.747 -7.512 13.971 1.00 96.94 114 SER A CA 1
ATOM 867 C C . SER A 1 114 ? 10.050 -7.006 15.390 1.00 96.94 114 SER A C 1
ATOM 869 O O . SER A 1 114 ? 11.199 -6.660 15.699 1.00 96.94 114 SER A O 1
ATOM 871 N N . LYS A 1 115 ? 9.035 -6.943 16.263 1.00 95.31 115 LYS A N 1
ATOM 872 C CA . LYS A 1 115 ? 9.104 -6.437 17.644 1.00 95.31 115 LYS A CA 1
ATOM 873 C C . LYS A 1 115 ? 8.052 -7.117 18.524 1.00 95.31 115 LYS A C 1
ATOM 875 O O . LYS A 1 115 ? 7.044 -7.610 18.039 1.00 95.31 115 LYS A O 1
ATOM 880 N N . ASN A 1 116 ? 8.247 -7.063 19.844 1.00 95.81 116 ASN A N 1
ATOM 881 C CA . ASN A 1 116 ? 7.218 -7.441 20.819 1.00 95.81 116 ASN A CA 1
ATOM 882 C C . ASN A 1 116 ? 6.198 -6.305 20.972 1.00 95.81 116 ASN A C 1
ATOM 884 O O . ASN A 1 116 ? 6.293 -5.502 21.901 1.00 95.81 116 ASN A O 1
ATOM 888 N N . TRP A 1 117 ? 5.262 -6.204 20.030 1.00 91.62 117 TRP A N 1
ATOM 889 C CA . TRP A 1 117 ? 4.206 -5.194 20.063 1.00 91.62 117 TRP A CA 1
ATOM 890 C C . TRP A 1 117 ? 3.301 -5.364 21.285 1.00 91.62 117 TRP A C 1
ATOM 892 O O . TRP A 1 117 ? 2.859 -6.467 21.607 1.00 91.62 117 TRP A O 1
ATOM 902 N N . THR A 1 118 ? 2.988 -4.251 21.941 1.00 92.12 118 THR A N 1
ATOM 903 C CA . THR A 1 118 ? 2.022 -4.183 23.039 1.00 92.12 118 THR A CA 1
ATOM 904 C C . THR A 1 118 ? 0.896 -3.244 22.650 1.00 92.12 118 THR A C 1
ATOM 906 O O . THR A 1 118 ? 1.153 -2.141 22.171 1.00 92.12 118 THR A O 1
ATOM 909 N N . TRP A 1 119 ? -0.340 -3.668 22.888 1.00 87.12 119 TRP A N 1
ATOM 910 C CA . TRP A 1 119 ? -1.533 -2.885 22.588 1.00 87.12 119 TRP A CA 1
ATOM 911 C C . TRP A 1 119 ? -2.162 -2.414 23.892 1.00 87.12 119 TRP A C 1
ATOM 913 O O . TRP A 1 119 ? -2.398 -3.222 24.791 1.00 87.12 119 TRP A O 1
ATOM 923 N N . SER A 1 120 ? -2.441 -1.119 23.974 1.00 86.69 120 SER A N 1
ATOM 924 C CA . SER A 1 120 ? -3.203 -0.525 25.068 1.00 86.69 120 SER A CA 1
ATOM 925 C C . SER A 1 120 ? -4.585 -0.159 24.551 1.00 86.69 120 SER A C 1
ATOM 927 O O . SER A 1 120 ? -4.735 0.243 23.397 1.00 86.69 120 SER A O 1
ATOM 929 N N . LEU A 1 121 ? -5.597 -0.306 25.398 1.00 85.69 121 LEU A N 1
ATOM 930 C CA . LEU A 1 121 ? 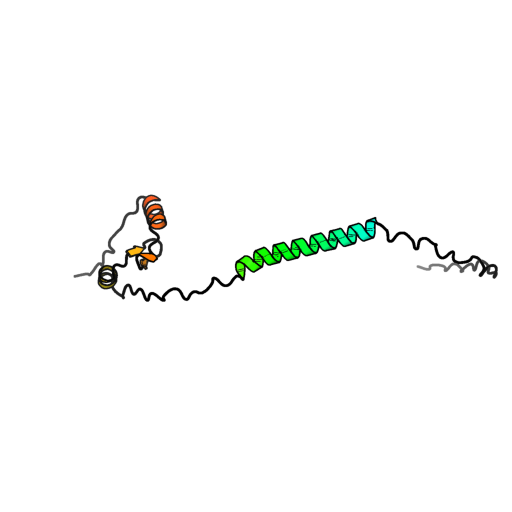-6.857 0.380 25.161 1.00 85.69 121 LEU A CA 1
ATOM 931 C C . LEU A 1 121 ? -6.627 1.855 25.470 1.00 85.69 121 LEU A C 1
ATOM 933 O O . LEU A 1 121 ? -5.970 2.170 26.463 1.00 85.69 121 LEU A O 1
ATOM 937 N N . ASP A 1 122 ? -7.177 2.740 24.646 1.00 79.06 122 ASP A N 1
ATOM 938 C CA . ASP A 1 122 ? -7.345 4.117 25.082 1.00 79.06 122 ASP A CA 1
ATOM 939 C C . ASP A 1 122 ? -8.276 4.076 26.296 1.00 79.06 122 ASP A C 1
ATOM 941 O O . ASP A 1 122 ? -9.436 3.656 26.194 1.00 79.06 122 ASP A O 1
ATOM 945 N N . GLU A 1 123 ? -7.760 4.459 27.464 1.00 72.06 123 GLU A N 1
ATOM 946 C CA . GLU A 1 123 ? -8.611 4.788 28.596 1.00 72.06 123 GLU A CA 1
ATOM 947 C C . GLU A 1 123 ? -9.409 6.018 28.180 1.00 72.06 123 GLU A C 1
ATOM 949 O O . GLU A 1 123 ? -8.971 7.160 28.302 1.00 72.06 123 GLU A O 1
ATOM 954 N N . LEU A 1 124 ? -10.606 5.790 27.648 1.00 62.94 124 LEU A N 1
ATOM 955 C CA . LEU A 1 124 ? -11.625 6.812 27.723 1.00 62.94 124 LEU A CA 1
ATOM 956 C C . LEU A 1 124 ? -11.913 6.966 29.216 1.00 62.94 124 LEU A C 1
ATOM 958 O O . LEU A 1 124 ? -12.731 6.229 29.769 1.00 62.94 124 LEU A O 1
ATOM 962 N N . GLU A 1 125 ? -11.227 7.910 29.865 1.00 56.41 125 GLU A N 1
ATOM 963 C CA . GLU A 1 125 ? -11.681 8.565 31.090 1.00 56.41 125 GLU A CA 1
ATOM 964 C C . GLU A 1 125 ? -13.042 9.214 30.791 1.00 56.41 125 GLU A C 1
ATOM 966 O O . GLU A 1 125 ? -13.207 10.429 30.674 1.00 56.41 125 GLU A O 1
ATOM 971 N N . TYR A 1 126 ? -14.068 8.380 30.645 1.00 55.69 126 TYR A N 1
ATOM 972 C CA . TYR A 1 126 ? -15.437 8.795 30.814 1.00 55.69 126 TYR A CA 1
ATOM 973 C C . TYR A 1 126 ? -15.631 8.951 32.314 1.00 55.69 126 TYR A C 1
ATOM 975 O O . TYR A 1 126 ? -16.065 8.035 33.011 1.00 55.69 126 TYR A O 1
ATOM 983 N N . SER A 1 127 ? -15.225 10.123 32.794 1.00 53.84 127 SER A N 1
ATOM 984 C CA . SER A 1 127 ? -15.645 10.681 34.069 1.00 53.84 127 SER A CA 1
ATOM 985 C C . SER A 1 127 ? -17.134 10.403 34.288 1.00 53.84 127 SER A C 1
ATOM 987 O O . SER A 1 127 ? -18.011 10.989 33.647 1.00 53.84 127 SER A O 1
ATOM 989 N N . ARG A 1 128 ? -17.419 9.477 35.199 1.00 46.59 128 ARG A N 1
ATOM 990 C CA . ARG A 1 128 ? -18.710 9.365 35.857 1.00 46.59 128 ARG A CA 1
ATOM 991 C C . ARG A 1 128 ? -18.513 8.958 37.304 1.00 46.59 128 ARG A C 1
ATOM 993 O O . ARG A 1 128 ? -17.682 8.058 37.543 1.00 46.59 128 ARG A O 1
#

Foldseek 3Di:
DDDDDDDDDDDDDDDDDPPPPPPPPPPPDDPPVVVVVVVVVVVVVVVVVVVVVCVVVVVVVVPPPPPVPPPPPQDCDDDPVSNVVSVWDQDPVVRDTHHPVPHPVVVSCCVCVVDVDDDDDPPPPPPD

Radius of gyration: 41.66 Å; chains: 1; bounding box: 79×70×99 Å